Protein AF-K1SMP2-F1 (afdb_monomer_lite)

Radius of gyration: 14.3 Å; chains: 1; bounding box: 31×29×40 Å

pLDDT: mean 87.99, std 12.45, range [43.75, 97.69]

Sequence (89 aa):
MDGKYEYSYSDGDQWYQWSPDSKWILTNYIGIGGWNNKDVALVNASGNGEIHNLTESGYSDGNAKWVLDGKAMIWESDRAGFRSHGSWG

Foldseek 3Di:
DDCQFPPDPDPPPWDWDAQLVRQWIKGWTQAPLGPVAIFIKIDGNVPPGDIDGPDNDVWHWDPKDQDPSNPDIDIDTCPVPDPVPPDDD

InterPro domains:
  IPR011042 Six-bladed beta-propeller, TolB-like [G3DSA:2.120.10.30] (5-88)

Organism: NCBI:txid408170

Secondary structure (DSSP, 8-state):
--TTT---SSTT---EEE-TTSSEEEEEE--TT-TTS-EEEEEETT-S--EEESS--SS-EEEEEEEGGGTEEEEEEGGGS-TT-----

Structure (mmCIF, N/CA/C/O backbone):
data_AF-K1SMP2-F1
#
_entry.id   AF-K1SMP2-F1
#
loop_
_atom_site.group_PDB
_atom_site.id
_atom_site.type_symbol
_atom_site.label_atom_id
_atom_site.label_alt_id
_atom_site.label_comp_id
_atom_site.label_asym_id
_atom_site.label_entity_id
_atom_site.label_seq_id
_atom_site.pdbx_PDB_ins_code
_atom_site.Cartn_x
_atom_site.Cartn_y
_atom_site.Cartn_z
_atom_site.occupancy
_atom_site.B_iso_or_equiv
_atom_site.auth_seq_id
_atom_site.auth_comp_id
_atom_site.auth_asym_id
_atom_site.auth_atom_id
_atom_site.pdbx_PDB_model_num
ATOM 1 N N . MET A 1 1 ? -0.685 13.179 2.378 1.00 80.00 1 MET A N 1
ATOM 2 C CA . MET A 1 1 ? 0.655 12.632 2.081 1.00 80.00 1 MET A CA 1
ATOM 3 C C . MET A 1 1 ? 1.429 13.698 1.309 1.00 80.00 1 MET A C 1
ATOM 5 O O . MET A 1 1 ? 0.784 14.541 0.700 1.00 80.00 1 MET A O 1
ATOM 9 N N . ASP A 1 2 ? 2.758 13.732 1.395 1.00 85.81 2 ASP A N 1
ATOM 10 C CA . ASP A 1 2 ? 3.577 14.658 0.594 1.00 85.81 2 ASP A CA 1
ATOM 11 C C . ASP A 1 2 ? 3.535 14.259 -0.895 1.00 85.81 2 ASP A C 1
ATOM 13 O O . ASP A 1 2 ? 3.499 13.067 -1.203 1.00 85.81 2 ASP A O 1
ATOM 17 N N . GLY A 1 3 ? 3.561 15.240 -1.803 1.00 82.81 3 GLY A N 1
ATOM 18 C CA . GLY A 1 3 ? 3.507 15.032 -3.254 1.00 82.81 3 GLY A CA 1
ATOM 19 C C . GLY A 1 3 ? 4.664 14.203 -3.822 1.00 82.81 3 GLY A C 1
ATOM 20 O O . GLY A 1 3 ? 4.544 13.633 -4.903 1.00 82.81 3 GLY A O 1
ATOM 21 N N . LYS A 1 4 ? 5.779 14.087 -3.091 1.00 87.25 4 LYS A N 1
ATOM 22 C CA . LYS A 1 4 ? 6.886 13.193 -3.472 1.00 87.25 4 LYS A CA 1
ATOM 23 C C . LYS A 1 4 ? 6.545 11.703 -3.360 1.00 87.25 4 LYS A C 1
ATOM 25 O O . LYS A 1 4 ? 7.258 10.890 -3.931 1.00 87.25 4 LYS A O 1
ATOM 30 N N . TYR A 1 5 ? 5.508 11.358 -2.596 1.00 88.94 5 TYR A N 1
ATOM 31 C CA . TYR A 1 5 ? 5.081 9.979 -2.362 1.00 88.94 5 TYR A CA 1
ATOM 32 C C . TYR A 1 5 ? 3.847 9.598 -3.170 1.00 88.94 5 TYR A C 1
ATOM 34 O O . TYR A 1 5 ? 3.615 8.420 -3.388 1.00 88.94 5 TYR A O 1
ATOM 42 N N . GLU A 1 6 ? 3.050 10.566 -3.606 1.00 86.44 6 GLU A N 1
ATOM 43 C CA . GLU A 1 6 ? 1.925 10.329 -4.501 1.00 86.44 6 GLU A CA 1
ATOM 44 C C . GLU A 1 6 ? 1.554 11.644 -5.185 1.00 86.44 6 GLU A C 1
ATOM 46 O O . GLU A 1 6 ? 1.543 12.697 -4.544 1.00 86.44 6 GLU A O 1
ATOM 51 N N . TYR A 1 7 ? 1.244 11.595 -6.479 1.00 86.31 7 TYR A N 1
ATOM 52 C CA . TYR A 1 7 ? 0.962 12.790 -7.271 1.00 86.31 7 TYR A CA 1
ATOM 53 C C . TYR A 1 7 ? -0.296 12.609 -8.117 1.00 86.31 7 TYR A C 1
ATOM 55 O O . TYR A 1 7 ? -0.446 11.588 -8.791 1.00 86.31 7 TYR A O 1
ATOM 63 N N . SER A 1 8 ? -1.156 13.630 -8.108 1.00 86.06 8 SER A N 1
ATOM 64 C CA . SER A 1 8 ? -2.421 13.689 -8.843 1.00 86.06 8 SER A CA 1
ATOM 65 C C . SER A 1 8 ? -2.343 14.709 -9.979 1.00 86.06 8 SER A C 1
ATOM 67 O O . SER A 1 8 ? -1.904 15.842 -9.781 1.00 86.06 8 SER A O 1
ATOM 69 N N . TYR A 1 9 ? -2.769 14.296 -11.169 1.00 87.19 9 TYR A N 1
ATOM 70 C CA . TYR A 1 9 ? -2.937 15.127 -12.361 1.00 87.19 9 TYR A CA 1
ATOM 71 C C . TYR A 1 9 ? -4.359 15.676 -12.491 1.00 87.19 9 TYR A C 1
ATOM 73 O O . TYR A 1 9 ? -4.563 16.719 -13.113 1.00 87.19 9 TYR A O 1
ATOM 81 N N . SER A 1 10 ? -5.343 14.971 -11.935 1.00 91.56 10 SER A N 1
ATOM 82 C CA . SER A 1 10 ? -6.750 15.365 -11.955 1.00 91.56 10 SER A CA 1
ATOM 83 C C . SER A 1 10 ? -7.505 14.739 -10.793 1.00 91.56 10 SER A C 1
ATOM 85 O O . SER A 1 10 ? -7.211 13.612 -10.399 1.00 91.56 10 SER A O 1
ATOM 87 N N . ASP A 1 11 ? -8.548 15.413 -10.322 1.00 88.25 11 ASP A N 1
ATOM 88 C CA . ASP A 1 11 ? -9.410 14.891 -9.265 1.00 88.25 11 ASP A CA 1
ATOM 89 C C . ASP A 1 11 ? -9.922 13.473 -9.586 1.00 88.25 11 ASP A C 1
ATOM 91 O O . ASP A 1 11 ? -10.471 13.214 -10.659 1.00 88.25 11 ASP A O 1
ATOM 95 N N . GLY A 1 12 ? -9.750 12.553 -8.633 1.00 86.50 12 GLY A N 1
ATOM 96 C CA . GLY A 1 12 ? -10.218 11.166 -8.738 1.00 86.50 12 GLY A CA 1
ATOM 97 C C . GLY A 1 12 ? -9.261 10.186 -9.424 1.00 86.50 12 GLY A C 1
ATOM 98 O O . GLY A 1 12 ? -9.619 9.021 -9.580 1.00 86.50 12 GLY A O 1
ATOM 99 N N . ASP A 1 13 ? -8.055 10.611 -9.806 1.00 87.31 13 ASP A N 1
ATOM 100 C CA . ASP A 1 13 ? -7.039 9.720 -10.388 1.00 87.31 13 ASP A CA 1
ATOM 101 C C . ASP A 1 13 ? -6.289 8.863 -9.351 1.00 87.31 13 ASP A C 1
ATOM 103 O O . ASP A 1 13 ? -5.663 7.860 -9.700 1.00 87.31 13 ASP A O 1
ATOM 107 N N . GLN A 1 14 ? -6.375 9.237 -8.073 1.00 89.38 14 GLN A N 1
ATOM 108 C CA . GLN A 1 14 ? -5.754 8.503 -6.981 1.00 89.38 14 GLN A CA 1
ATOM 109 C C . GLN A 1 14 ? -6.620 7.350 -6.513 1.00 89.38 14 GLN A C 1
ATOM 111 O O . GLN A 1 14 ? -7.791 7.503 -6.162 1.00 89.38 14 GLN A O 1
ATOM 116 N N . TRP A 1 15 ? -5.988 6.188 -6.441 1.00 92.56 15 TRP A N 1
ATOM 117 C CA . TRP A 1 15 ? -6.598 4.980 -5.929 1.00 92.56 15 TRP A CA 1
ATOM 118 C C . TRP A 1 15 ? -6.244 4.776 -4.455 1.00 92.56 15 TRP A C 1
ATOM 120 O O . TRP A 1 15 ? -5.087 4.912 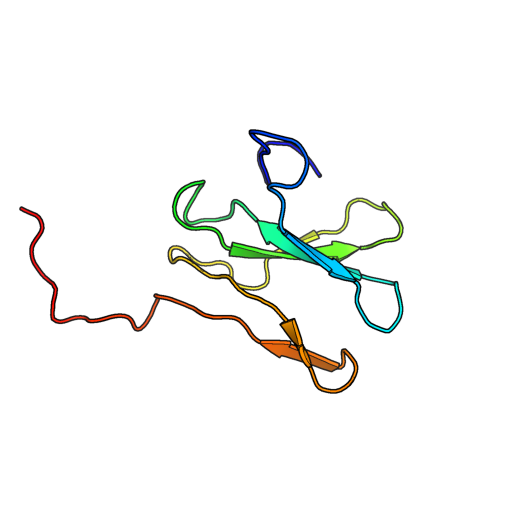-4.064 1.00 92.56 15 TRP A O 1
ATOM 130 N N . TYR A 1 16 ? -7.239 4.400 -3.652 1.00 94.75 16 TYR A N 1
ATOM 131 C CA . TYR A 1 16 ? -7.054 3.996 -2.262 1.00 94.75 16 TYR A CA 1
ATOM 132 C C . TYR A 1 16 ? -8.182 3.065 -1.794 1.00 94.75 16 TYR A C 1
ATOM 134 O O . TYR A 1 16 ? -9.266 3.029 -2.382 1.00 94.75 16 TYR A O 1
ATOM 142 N N . GLN A 1 17 ? -7.950 2.333 -0.702 1.00 96.88 17 GLN A N 1
ATOM 143 C CA . GLN A 1 17 ? -8.962 1.536 -0.002 1.00 96.88 17 GLN A CA 1
ATOM 144 C C . GLN A 1 17 ? -8.828 1.644 1.516 1.00 96.88 17 GLN A C 1
ATOM 146 O O . GLN A 1 17 ? -7.745 1.476 2.076 1.00 96.88 17 GLN A O 1
ATOM 151 N N . TRP A 1 18 ? -9.957 1.844 2.191 1.00 97.25 18 TRP A N 1
ATOM 152 C CA . TRP A 1 18 ? -10.036 1.786 3.648 1.00 97.25 18 TRP A CA 1
ATOM 153 C C . TRP A 1 18 ? -9.887 0.355 4.160 1.00 97.25 18 TRP A C 1
ATOM 155 O O . TRP A 1 18 ? -10.441 -0.580 3.577 1.00 97.25 18 TRP A O 1
ATOM 165 N N . SER A 1 19 ? -9.171 0.192 5.271 1.00 97.19 19 SER A N 1
ATOM 166 C CA . SER A 1 19 ? -9.216 -1.049 6.035 1.00 97.19 19 SER A CA 1
ATOM 167 C C . SER A 1 19 ? -10.619 -1.268 6.616 1.00 97.19 19 SER A C 1
ATOM 169 O O . SER A 1 19 ? -11.309 -0.297 6.941 1.00 97.19 19 SER A O 1
ATOM 171 N N . PRO A 1 20 ? -11.054 -2.526 6.814 1.00 97.25 20 PRO A N 1
ATOM 172 C CA . PRO A 1 20 ? -12.365 -2.820 7.403 1.00 97.25 20 PRO A CA 1
ATOM 173 C C . PRO A 1 20 ? -12.573 -2.259 8.818 1.00 97.25 20 PRO A C 1
ATOM 175 O O . PRO A 1 20 ? -13.707 -2.054 9.240 1.00 97.25 20 PRO A O 1
ATOM 178 N N . ASP A 1 21 ? -11.487 -2.015 9.555 1.00 96.75 21 ASP A N 1
ATOM 179 C CA . ASP A 1 21 ? -11.506 -1.432 10.899 1.00 96.75 21 ASP A CA 1
ATOM 180 C C . ASP A 1 21 ? -11.346 0.101 10.916 1.00 96.75 21 ASP A C 1
ATOM 182 O O . ASP A 1 21 ? -11.268 0.696 11.992 1.00 96.75 21 ASP A O 1
ATOM 186 N N . SER A 1 22 ? -11.291 0.739 9.740 1.00 96.75 22 SER A N 1
ATOM 187 C CA . SER A 1 22 ? -11.145 2.188 9.537 1.00 96.75 22 SER A CA 1
ATOM 188 C C . SER A 1 22 ? -9.880 2.818 10.132 1.00 96.75 22 SER A C 1
ATOM 190 O O . SER A 1 22 ? -9.817 4.037 10.298 1.00 96.75 22 SER A O 1
ATOM 192 N N . LYS A 1 23 ? -8.860 2.021 10.465 1.00 96.69 23 LYS A N 1
ATOM 193 C CA . LYS A 1 23 ? -7.599 2.528 11.033 1.00 96.69 23 LYS A CA 1
ATOM 194 C C . LYS A 1 23 ? -6.529 2.807 9.990 1.00 96.69 23 LYS A C 1
ATOM 196 O O . LYS A 1 23 ? -5.582 3.537 10.282 1.00 96.69 23 LYS A O 1
ATOM 201 N N . TRP A 1 24 ? -6.673 2.253 8.792 1.00 97.56 24 TRP A N 1
ATOM 202 C CA . TRP A 1 24 ? -5.646 2.313 7.767 1.00 97.56 24 TRP A CA 1
ATOM 203 C C . TRP A 1 24 ? -6.221 2.587 6.386 1.00 97.56 24 TRP A C 1
ATOM 205 O O . TRP A 1 24 ? -7.356 2.232 6.069 1.00 97.56 24 TRP A O 1
ATOM 215 N N . ILE A 1 25 ? -5.387 3.187 5.547 1.00 96.62 25 ILE A N 1
ATOM 216 C CA . ILE A 1 25 ? -5.641 3.395 4.128 1.00 96.62 25 ILE A CA 1
ATOM 217 C C . ILE A 1 25 ? -4.549 2.664 3.352 1.00 96.62 25 ILE A C 1
ATOM 219 O O . ILE A 1 25 ? -3.363 2.865 3.599 1.00 96.62 25 ILE A O 1
ATOM 223 N N . LEU A 1 26 ? -4.961 1.817 2.417 1.00 96.88 26 LEU A N 1
ATOM 224 C CA . LEU A 1 26 ? -4.100 1.169 1.437 1.00 96.88 26 LEU A CA 1
ATOM 225 C C . LEU A 1 26 ? -4.088 2.027 0.173 1.00 96.88 26 LEU A C 1
ATOM 227 O O . LEU A 1 26 ? -5.156 2.400 -0.308 1.00 96.88 26 LEU A O 1
ATOM 231 N N . THR A 1 27 ? -2.913 2.368 -0.343 1.00 95.12 27 THR A N 1
ATOM 232 C CA . THR A 1 27 ? -2.760 3.300 -1.472 1.00 95.12 27 THR A CA 1
ATOM 233 C C . THR A 1 27 ? -1.522 2.959 -2.293 1.00 95.12 27 THR A C 1
ATOM 235 O O . THR A 1 27 ? -0.659 2.200 -1.848 1.00 95.12 27 THR A O 1
ATOM 238 N N . ASN A 1 28 ? -1.439 3.538 -3.486 1.00 93.00 28 ASN A N 1
ATOM 239 C CA . ASN A 1 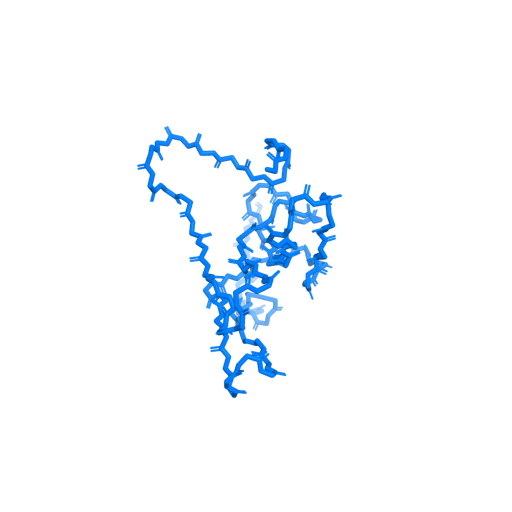28 ? -0.192 3.582 -4.238 1.00 93.00 28 ASN A CA 1
ATOM 240 C C . ASN A 1 28 ? 0.840 4.476 -3.525 1.00 93.00 28 ASN A C 1
ATOM 242 O O . ASN A 1 28 ? 0.488 5.289 -2.660 1.00 93.00 28 ASN A O 1
ATOM 2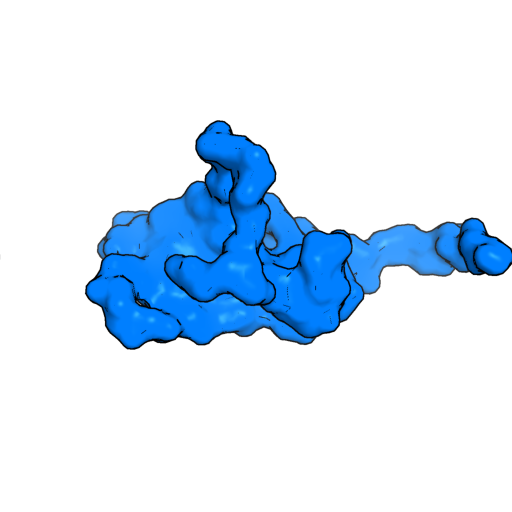46 N N . TYR A 1 29 ? 2.113 4.266 -3.856 1.00 93.75 29 TYR A N 1
ATOM 247 C CA . TYR A 1 29 ? 3.239 4.977 -3.271 1.00 93.75 29 TYR A CA 1
ATOM 248 C C . TYR A 1 29 ? 4.404 5.076 -4.258 1.00 93.75 29 TYR A C 1
ATOM 250 O O . TYR A 1 29 ? 4.818 4.097 -4.870 1.00 93.75 29 TYR A O 1
ATOM 258 N N . ILE A 1 30 ? 4.978 6.264 -4.401 1.00 91.81 30 ILE A N 1
ATOM 259 C CA . ILE A 1 30 ? 6.202 6.503 -5.165 1.00 91.81 30 ILE A CA 1
ATOM 260 C C . ILE A 1 30 ? 7.379 6.131 -4.260 1.00 91.81 30 ILE A C 1
ATOM 262 O O . ILE A 1 30 ? 7.837 6.927 -3.436 1.00 91.81 30 ILE A O 1
ATOM 266 N N . GLY A 1 31 ? 7.813 4.877 -4.385 1.00 87.94 31 GLY A N 1
ATOM 267 C CA . GLY A 1 31 ? 8.893 4.289 -3.602 1.00 87.94 31 GLY A CA 1
ATOM 268 C C . GLY A 1 31 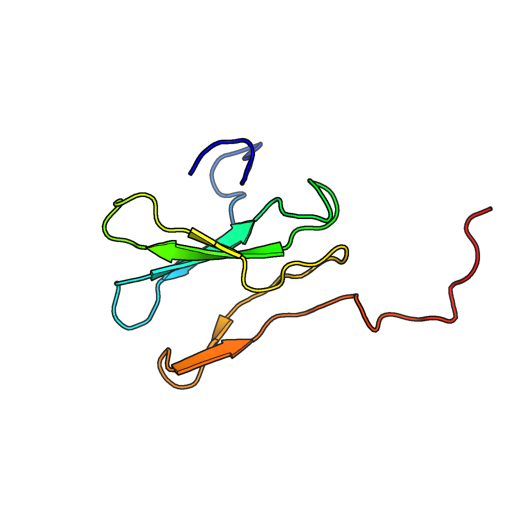? 10.205 4.185 -4.372 1.00 87.94 31 GLY A C 1
ATOM 269 O O . GLY A 1 31 ? 10.632 5.131 -5.036 1.00 87.94 31 GLY A O 1
ATOM 270 N N . ILE A 1 32 ? 10.874 3.037 -4.251 1.00 84.81 32 ILE A N 1
ATOM 271 C CA . ILE A 1 32 ? 12.240 2.837 -4.772 1.00 84.81 32 ILE A CA 1
ATOM 272 C C . ILE A 1 32 ? 12.260 2.887 -6.302 1.00 84.81 32 ILE A C 1
ATOM 274 O O . ILE A 1 32 ? 13.164 3.482 -6.887 1.00 84.81 32 ILE A O 1
ATOM 278 N N . GLY A 1 33 ? 11.251 2.297 -6.944 1.00 81.25 33 GLY A N 1
ATOM 279 C CA . GLY A 1 33 ? 11.088 2.301 -8.395 1.00 81.25 33 GLY A CA 1
ATOM 280 C C . GLY A 1 33 ? 10.780 3.674 -9.006 1.00 81.25 33 GLY A C 1
ATOM 281 O O . GLY A 1 33 ? 10.865 3.834 -10.220 1.00 81.25 33 GLY A O 1
ATOM 282 N N . GLY A 1 34 ? 10.478 4.686 -8.190 1.00 85.44 34 GLY A N 1
ATOM 283 C CA . GLY A 1 34 ? 10.125 6.017 -8.668 1.00 85.44 34 GLY A CA 1
ATOM 284 C C . GLY A 1 34 ? 8.724 6.083 -9.282 1.00 85.44 34 GLY A C 1
ATOM 285 O O . GLY A 1 34 ? 7.884 5.208 -9.100 1.00 85.44 34 GLY A O 1
ATOM 286 N N . TRP A 1 35 ? 8.434 7.181 -9.980 1.00 82.31 35 TRP A N 1
ATOM 287 C CA . TRP A 1 35 ? 7.073 7.491 -10.437 1.00 82.31 35 TRP A CA 1
ATOM 288 C C . TRP A 1 35 ? 6.502 6.474 -11.444 1.00 82.31 35 TRP A C 1
ATOM 290 O O . TRP A 1 35 ? 5.290 6.271 -11.502 1.00 82.31 35 TRP A O 1
ATOM 300 N N . ASN A 1 36 ? 7.368 5.825 -12.224 1.00 83.50 36 ASN A N 1
ATOM 301 C CA . ASN A 1 36 ? 7.012 4.824 -13.232 1.00 83.50 36 ASN A CA 1
ATOM 302 C C . ASN A 1 36 ? 6.804 3.413 -12.658 1.00 83.50 36 ASN A C 1
ATOM 304 O O . ASN A 1 36 ? 6.132 2.608 -13.296 1.00 83.50 36 ASN A O 1
ATOM 308 N N . ASN A 1 37 ? 7.356 3.118 -11.481 1.00 86.81 37 ASN A N 1
ATOM 309 C CA . ASN A 1 37 ? 7.263 1.819 -10.820 1.00 86.81 37 ASN A CA 1
ATOM 310 C C . ASN A 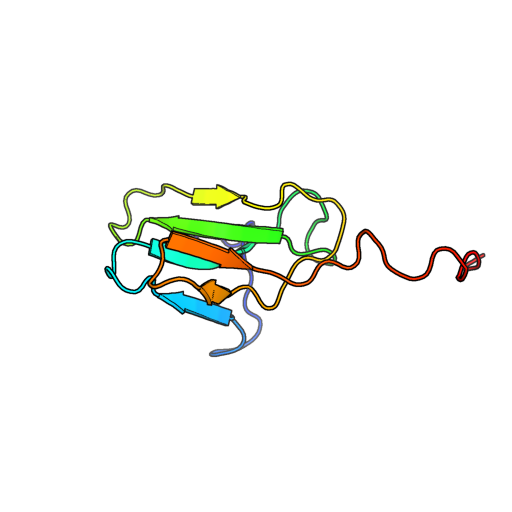1 37 ? 6.752 2.046 -9.397 1.00 86.81 37 ASN A C 1
ATOM 312 O O . ASN A 1 37 ? 7.524 2.206 -8.450 1.00 86.81 37 ASN A O 1
ATOM 316 N N . LYS A 1 38 ? 5.424 2.154 -9.294 1.00 87.81 38 LYS A N 1
ATOM 317 C CA . LYS A 1 38 ? 4.748 2.422 -8.027 1.00 87.81 38 LYS A CA 1
ATOM 318 C C . LYS A 1 38 ? 4.830 1.207 -7.104 1.00 87.81 38 LYS A C 1
ATOM 320 O O . LYS A 1 38 ? 4.709 0.072 -7.551 1.00 87.81 38 LYS A O 1
ATOM 325 N N . ASP A 1 39 ? 4.988 1.504 -5.826 1.00 94.06 39 ASP A N 1
ATOM 326 C CA . ASP A 1 39 ? 4.877 0.603 -4.690 1.00 94.06 39 ASP A CA 1
ATOM 327 C C . ASP A 1 39 ? 3.465 0.685 -4.080 1.00 94.06 39 ASP A C 1
ATOM 329 O O . ASP A 1 39 ? 2.660 1.565 -4.409 1.00 94.06 39 ASP A O 1
ATOM 333 N N . VAL A 1 40 ? 3.178 -0.200 -3.124 1.00 95.25 40 VAL A N 1
ATOM 334 C CA . VAL A 1 40 ? 1.955 -0.160 -2.309 1.00 95.25 40 VAL A CA 1
ATOM 335 C C . VAL A 1 40 ? 2.311 0.252 -0.886 1.00 95.25 40 VAL A C 1
ATOM 337 O O . VAL A 1 40 ? 3.201 -0.336 -0.273 1.00 95.25 40 VAL A O 1
ATOM 340 N N . ALA A 1 41 ? 1.581 1.212 -0.318 1.00 95.69 41 ALA A N 1
ATOM 341 C CA . ALA A 1 41 ? 1.789 1.653 1.056 1.00 95.69 41 ALA A CA 1
ATOM 342 C C . ALA A 1 41 ? 0.529 1.597 1.919 1.00 95.69 41 ALA A C 1
ATOM 344 O O . ALA A 1 41 ? -0.609 1.675 1.447 1.00 95.69 41 ALA A O 1
ATOM 345 N N . LEU A 1 42 ? 0.777 1.509 3.222 1.00 95.75 42 LEU A N 1
ATOM 346 C CA . LEU A 1 42 ? -0.207 1.616 4.279 1.00 95.75 42 LEU A CA 1
ATOM 347 C C . LEU A 1 42 ? -0.055 2.956 4.991 1.00 95.75 42 LEU A C 1
ATOM 349 O O . LEU A 1 42 ? 1.031 3.297 5.451 1.00 95.75 42 LEU A O 1
ATOM 353 N N . VAL A 1 43 ? -1.147 3.699 5.116 1.00 96.00 43 VAL A N 1
ATOM 354 C CA . VAL A 1 43 ? -1.182 5.010 5.768 1.00 96.00 43 VAL A CA 1
ATOM 355 C C . VAL A 1 43 ? -2.076 4.933 6.985 1.00 96.00 43 VAL A C 1
ATOM 357 O O . VAL A 1 43 ? -3.214 4.467 6.897 1.00 96.00 43 VAL A O 1
ATOM 360 N N . ASN A 1 44 ? -1.580 5.407 8.122 1.00 96.19 44 ASN A N 1
ATOM 361 C CA . ASN A 1 44 ? -2.377 5.481 9.335 1.00 96.19 44 ASN A CA 1
ATOM 362 C C . ASN A 1 44 ? -3.470 6.552 9.187 1.00 96.19 44 ASN A C 1
ATOM 364 O O . ASN A 1 44 ? -3.190 7.728 8.935 1.00 96.19 44 ASN A O 1
ATOM 368 N N . ALA A 1 45 ? -4.729 6.151 9.367 1.00 95.81 45 ALA A N 1
ATOM 369 C CA . ALA A 1 45 ? -5.881 7.029 9.181 1.00 95.81 45 ALA A CA 1
ATOM 370 C C . ALA A 1 45 ? -6.014 8.109 10.267 1.00 95.81 45 ALA A C 1
ATOM 372 O O . ALA A 1 45 ? -6.733 9.085 10.070 1.00 95.81 45 ALA A O 1
ATOM 373 N N . SER A 1 46 ? -5.307 7.976 11.397 1.00 94.25 46 SER A N 1
ATOM 374 C CA . SER A 1 46 ? -5.289 9.001 12.452 1.00 94.25 46 SER A CA 1
ATOM 375 C C . SER A 1 46 ? -4.624 10.312 12.021 1.00 94.25 46 SER A C 1
ATOM 377 O O . SER A 1 46 ? -4.763 11.321 12.709 1.00 94.25 46 SER A O 1
ATOM 379 N N . GLY A 1 47 ? -3.889 10.309 10.903 1.00 88.44 47 GLY A N 1
ATOM 380 C CA . GLY A 1 47 ? -3.182 11.488 10.405 1.00 88.44 47 GLY A CA 1
ATOM 381 C C . GLY A 1 47 ? -1.886 11.803 11.155 1.00 88.44 47 GLY A C 1
ATOM 382 O O . GLY A 1 47 ? -1.314 12.869 10.950 1.00 88.44 47 GLY A O 1
ATOM 383 N N . ASN A 1 48 ? -1.383 10.879 11.981 1.00 91.69 48 ASN A N 1
ATOM 384 C CA . ASN A 1 48 ? -0.103 11.014 12.690 1.00 91.69 48 ASN A CA 1
ATOM 385 C C . ASN A 1 48 ? 1.140 11.017 11.765 1.00 91.69 48 ASN A C 1
ATOM 387 O O . ASN A 1 48 ? 2.256 11.188 12.249 1.00 91.69 48 ASN A O 1
ATOM 391 N N . GLY A 1 49 ? 0.957 10.823 10.455 1.00 88.44 49 GLY A N 1
ATOM 392 C CA . GLY A 1 49 ? 2.027 10.811 9.454 1.00 88.44 49 GLY A CA 1
ATOM 393 C C . GLY A 1 49 ? 2.724 9.462 9.276 1.00 88.44 49 GLY A C 1
ATOM 394 O O . GLY A 1 49 ? 3.680 9.377 8.509 1.00 88.44 49 GLY A O 1
ATOM 395 N N . GLU A 1 50 ? 2.260 8.411 9.950 1.00 94.94 50 GLU A N 1
ATOM 396 C CA . GLU A 1 50 ? 2.813 7.067 9.822 1.00 94.94 50 GLU A CA 1
ATOM 397 C C . GLU A 1 50 ? 2.435 6.442 8.473 1.00 94.94 50 GLU A C 1
ATOM 399 O O . GLU A 1 50 ? 1.255 6.336 8.117 1.00 94.94 50 GLU A O 1
ATOM 404 N N . ILE A 1 51 ? 3.462 6.035 7.725 1.00 94.50 51 ILE A N 1
ATOM 405 C CA . ILE A 1 51 ? 3.353 5.410 6.408 1.00 94.50 51 ILE A CA 1
ATOM 406 C C . ILE A 1 51 ? 4.318 4.226 6.364 1.00 94.50 51 ILE A C 1
ATOM 408 O O . ILE A 1 51 ? 5.489 4.376 6.710 1.00 94.50 51 ILE A O 1
ATOM 412 N N . HIS A 1 52 ? 3.839 3.080 5.887 1.00 94.44 52 HIS A N 1
ATOM 413 C CA . HIS A 1 52 ? 4.638 1.874 5.670 1.00 94.44 52 HIS A CA 1
ATOM 414 C C . HIS A 1 52 ? 4.619 1.508 4.191 1.00 94.44 52 HIS A C 1
ATOM 416 O O . HIS A 1 52 ? 3.551 1.217 3.657 1.00 94.44 52 HIS A O 1
ATOM 422 N N . ASN A 1 53 ? 5.778 1.503 3.533 1.00 93.94 53 ASN A N 1
ATOM 423 C CA . ASN A 1 53 ? 5.906 0.898 2.208 1.00 93.94 53 ASN A CA 1
ATOM 424 C C . ASN A 1 53 ? 5.888 -0.628 2.374 1.00 93.94 53 ASN A C 1
ATOM 426 O O . ASN A 1 53 ? 6.722 -1.178 3.086 1.00 93.94 53 ASN A O 1
ATOM 430 N N . LEU A 1 54 ? 4.912 -1.302 1.772 1.00 93.00 54 LEU A N 1
ATOM 431 C CA . LEU A 1 54 ? 4.709 -2.742 1.940 1.00 93.00 54 LEU A CA 1
ATOM 432 C C . LEU A 1 54 ? 5.548 -3.573 0.968 1.00 93.00 54 LEU A C 1
ATOM 434 O O . LEU A 1 54 ? 5.794 -4.750 1.235 1.00 93.00 54 LEU A O 1
ATOM 438 N N . THR A 1 55 ? 5.934 -2.995 -0.168 1.00 92.62 55 THR A N 1
ATOM 439 C CA . THR A 1 55 ? 6.560 -3.729 -1.274 1.00 92.62 55 THR A CA 1
ATOM 440 C C . THR A 1 55 ? 8.050 -3.456 -1.389 1.00 92.62 55 THR A C 1
ATOM 442 O O . THR A 1 55 ? 8.782 -4.373 -1.765 1.00 92.62 55 THR A O 1
ATOM 445 N N . GLU A 1 56 ? 8.496 -2.247 -1.022 1.00 90.44 56 GLU A N 1
ATOM 446 C CA . GLU A 1 56 ? 9.906 -1.819 -1.047 1.00 90.44 56 GLU A CA 1
ATOM 447 C C . GLU A 1 56 ? 10.609 -2.233 -2.348 1.00 90.44 56 GLU A C 1
ATOM 449 O O . GLU A 1 56 ? 11.678 -2.853 -2.354 1.00 90.44 56 GLU A O 1
ATOM 454 N N . SER A 1 57 ? 9.956 -1.955 -3.472 1.00 85.00 57 SER A N 1
ATOM 455 C CA . SER A 1 57 ? 10.220 -2.629 -4.728 1.00 85.00 57 SER A CA 1
ATOM 456 C C . SER A 1 57 ? 10.703 -1.653 -5.804 1.00 85.00 57 SER A C 1
ATOM 458 O O . SER A 1 57 ? 10.400 -0.461 -5.822 1.00 85.00 57 SER A O 1
ATOM 460 N N . GLY A 1 58 ? 11.556 -2.169 -6.694 1.00 86.56 58 GLY A N 1
ATOM 461 C CA . GLY A 1 58 ? 11.953 -1.493 -7.935 1.00 86.56 58 GLY A CA 1
ATOM 462 C C . GLY A 1 58 ? 11.080 -1.887 -9.132 1.00 86.56 58 GLY A C 1
ATOM 463 O O . GLY A 1 58 ? 11.447 -1.612 -10.270 1.00 86.56 58 GLY A O 1
ATOM 464 N N . TYR A 1 59 ? 9.985 -2.599 -8.876 1.00 88.94 59 TYR A N 1
ATOM 465 C CA . TYR A 1 59 ? 9.037 -3.155 -9.834 1.00 88.94 59 TYR A CA 1
ATOM 466 C C . TYR A 1 59 ? 7.694 -2.436 -9.696 1.00 88.94 59 TYR A C 1
ATOM 468 O O . TYR A 1 59 ? 7.510 -1.626 -8.791 1.00 88.94 59 TYR A O 1
ATOM 476 N N . SER A 1 60 ? 6.756 -2.695 -10.603 1.00 90.62 60 SER A N 1
ATOM 477 C CA . SER A 1 60 ? 5.416 -2.117 -10.481 1.00 90.62 60 SER A CA 1
ATOM 478 C C . SER A 1 60 ? 4.543 -3.036 -9.637 1.00 90.62 60 SER A C 1
ATOM 480 O O . SER A 1 60 ? 4.234 -4.162 -10.045 1.00 90.62 60 SER A O 1
ATOM 482 N N . ASP A 1 61 ? 4.125 -2.535 -8.480 1.00 93.12 61 ASP A N 1
ATOM 483 C CA . ASP A 1 61 ? 3.166 -3.172 -7.590 1.00 93.12 61 ASP A CA 1
ATOM 484 C C . ASP A 1 61 ? 1.869 -2.351 -7.535 1.00 93.12 61 ASP A C 1
ATOM 486 O O . ASP A 1 61 ? 1.876 -1.128 -7.400 1.00 93.12 61 ASP A O 1
ATOM 490 N N . GLY A 1 62 ? 0.722 -3.018 -7.661 1.00 91.94 62 GLY A N 1
ATOM 491 C CA . GLY A 1 62 ? -0.561 -2.323 -7.767 1.00 91.94 62 GLY A CA 1
ATOM 492 C C . GLY A 1 62 ? -1.774 -3.204 -7.499 1.00 91.94 62 GLY A C 1
ATOM 493 O O . GLY A 1 62 ? -1.657 -4.357 -7.082 1.00 91.94 62 GLY A O 1
ATOM 494 N N . ASN A 1 63 ? -2.967 -2.638 -7.721 1.00 92.44 63 ASN A N 1
ATOM 495 C CA . ASN A 1 63 ? -4.255 -3.311 -7.503 1.00 92.44 63 ASN A CA 1
ATOM 496 C C . ASN A 1 63 ? -4.383 -3.955 -6.112 1.00 92.44 63 ASN A C 1
ATOM 498 O O . ASN A 1 63 ? -5.001 -5.013 -5.959 1.00 92.44 63 ASN A O 1
ATOM 502 N N . ALA A 1 64 ? -3.792 -3.322 -5.098 1.00 95.56 64 ALA A N 1
ATOM 503 C CA . ALA A 1 64 ? -3.733 -3.895 -3.768 1.00 95.56 64 ALA A CA 1
ATOM 504 C C . ALA A 1 64 ? -5.130 -3.993 -3.138 1.00 95.56 64 ALA A C 1
ATOM 506 O O . ALA A 1 64 ? -6.001 -3.159 -3.376 1.00 95.56 64 ALA A O 1
ATOM 507 N N . LYS A 1 65 ? -5.394 -5.032 -2.348 1.00 96.56 65 LYS A N 1
ATOM 508 C CA . LYS A 1 65 ? -6.708 -5.243 -1.722 1.00 96.56 65 LYS A CA 1
ATOM 509 C C . LYS A 1 65 ? -6.562 -5.814 -0.331 1.00 96.56 65 LYS A C 1
ATOM 511 O O . LYS A 1 65 ? -5.720 -6.679 -0.094 1.00 96.56 65 LYS A O 1
ATOM 516 N N . TRP A 1 66 ? -7.461 -5.391 0.548 1.00 97.69 66 TRP A N 1
ATOM 517 C CA . TRP A 1 66 ? -7.697 -6.061 1.817 1.00 97.69 66 TRP A CA 1
ATOM 518 C C . TRP A 1 66 ? -8.390 -7.401 1.582 1.00 97.69 66 TRP A C 1
ATOM 520 O O . TRP A 1 66 ? -9.356 -7.496 0.825 1.00 97.69 66 TRP A O 1
ATOM 530 N N . VAL A 1 67 ? -7.909 -8.439 2.255 1.00 96.94 67 VAL A N 1
ATOM 531 C CA . VAL A 1 67 ? -8.512 -9.774 2.265 1.00 96.94 67 VAL A CA 1
ATOM 532 C C . VAL A 1 67 ? -8.581 -10.296 3.697 1.00 96.94 67 VAL A C 1
ATOM 534 O O . VAL A 1 67 ? -7.994 -9.716 4.613 1.00 96.94 67 VAL A O 1
ATOM 537 N N . LEU A 1 68 ? -9.312 -11.396 3.901 1.00 96.88 68 LEU A N 1
ATOM 538 C CA . LEU A 1 68 ? -9.450 -12.045 5.211 1.00 96.88 68 LEU A CA 1
ATOM 539 C C . LEU A 1 68 ? -9.913 -11.066 6.309 1.00 96.88 68 LEU A C 1
ATOM 541 O O . LEU A 1 68 ? -9.326 -11.021 7.389 1.00 96.88 68 LEU A O 1
ATOM 545 N N . ASP A 1 69 ? -10.923 -10.246 6.006 1.00 95.38 69 ASP A N 1
ATOM 546 C CA . ASP A 1 69 ? -11.457 -9.203 6.897 1.00 95.38 69 ASP A CA 1
ATOM 547 C C . ASP A 1 69 ? -10.382 -8.241 7.431 1.00 95.38 69 ASP A C 1
ATOM 549 O O . ASP A 1 69 ? -10.372 -7.864 8.601 1.00 95.38 69 ASP A O 1
ATOM 553 N N . GLY A 1 70 ? -9.438 -7.860 6.566 1.00 95.75 70 GLY A N 1
ATOM 554 C CA . GLY A 1 70 ? -8.372 -6.914 6.898 1.00 95.75 70 GLY A CA 1
ATOM 555 C C . GLY A 1 70 ? -7.155 -7.549 7.568 1.00 95.75 70 GLY A C 1
ATOM 556 O O . GLY A 1 70 ? -6.230 -6.839 7.947 1.00 95.75 70 GLY A O 1
ATOM 557 N N . LYS A 1 71 ? -7.123 -8.880 7.710 1.00 95.44 71 LYS A N 1
ATOM 558 C CA . LYS A 1 71 ? -5.984 -9.600 8.306 1.00 95.44 71 LYS A CA 1
ATOM 559 C C . LYS A 1 71 ? -4.840 -9.847 7.327 1.00 95.44 71 LYS A C 1
ATOM 561 O O . LYS A 1 71 ? -3.773 -10.280 7.751 1.00 95.44 71 LYS A O 1
ATOM 566 N N . ALA A 1 72 ? -5.061 -9.619 6.037 1.00 95.81 72 ALA A N 1
ATOM 567 C CA . ALA A 1 72 ? -4.018 -9.696 5.028 1.00 95.81 72 ALA A CA 1
ATOM 568 C C . ALA A 1 72 ? -4.299 -8.741 3.865 1.00 95.81 72 ALA A C 1
ATOM 570 O O . ALA A 1 72 ? -5.422 -8.262 3.675 1.00 95.81 72 ALA A O 1
ATOM 571 N N . MET A 1 73 ? -3.261 -8.512 3.066 1.00 96.44 73 MET A N 1
ATOM 572 C CA . MET A 1 73 ? -3.328 -7.756 1.826 1.00 96.44 73 MET A CA 1
ATOM 573 C C . MET A 1 73 ? -2.717 -8.577 0.696 1.00 96.44 73 MET A C 1
ATOM 575 O O . MET A 1 73 ? -1.761 -9.324 0.906 1.00 96.44 73 MET A O 1
ATOM 579 N N . ILE A 1 74 ? -3.275 -8.428 -0.498 1.00 96.31 74 ILE A N 1
ATOM 580 C CA . ILE A 1 74 ? -2.724 -8.972 -1.744 1.00 96.31 74 ILE A CA 1
ATOM 581 C C . ILE A 1 74 ? -2.514 -7.834 -2.734 1.00 96.31 74 ILE A C 1
ATOM 583 O O . ILE A 1 74 ? -3.221 -6.831 -2.657 1.00 96.31 74 ILE A O 1
ATOM 587 N N . TRP A 1 75 ? -1.574 -7.996 -3.659 1.00 95.06 75 TRP A N 1
ATOM 588 C CA . TRP A 1 75 ? -1.296 -7.054 -4.741 1.00 95.06 75 TRP A CA 1
ATOM 589 C C . TRP A 1 75 ? -0.788 -7.805 -5.971 1.00 95.06 75 TRP A C 1
ATOM 591 O O . TRP A 1 75 ? -0.345 -8.955 -5.887 1.00 95.06 75 TRP A O 1
ATOM 601 N N . GLU A 1 76 ? -0.879 -7.151 -7.119 1.00 93.50 76 GLU A N 1
ATOM 602 C CA . GLU A 1 76 ? -0.261 -7.602 -8.360 1.00 93.50 76 GLU A CA 1
ATOM 603 C C . GLU A 1 76 ? 1.158 -7.040 -8.441 1.00 93.50 76 GLU A C 1
ATOM 605 O O . GLU A 1 76 ? 1.394 -5.914 -8.011 1.00 93.50 76 GLU A O 1
ATOM 610 N N . SER A 1 77 ? 2.093 -7.827 -8.974 1.00 92.06 77 SER A N 1
ATOM 611 C CA . SER A 1 77 ? 3.508 -7.460 -9.071 1.00 92.06 77 SER A CA 1
ATOM 612 C C . SER A 1 77 ? 4.085 -7.936 -10.399 1.00 92.06 77 SER A C 1
ATOM 614 O O . SER A 1 77 ? 4.000 -9.127 -10.722 1.00 92.06 77 SER A O 1
ATOM 616 N N . ASP A 1 78 ? 4.710 -7.034 -11.156 1.00 90.12 78 ASP A N 1
ATOM 617 C CA . ASP A 1 78 ? 5.390 -7.373 -12.415 1.00 90.12 78 ASP A CA 1
ATOM 618 C C . ASP A 1 78 ? 6.809 -7.939 -12.216 1.00 90.12 78 ASP A C 1
ATOM 620 O O . ASP A 1 78 ? 7.446 -8.377 -13.176 1.00 90.12 78 ASP A O 1
ATOM 624 N N . ARG A 1 79 ? 7.272 -8.057 -10.964 1.00 89.06 79 ARG A N 1
ATOM 625 C CA . ARG A 1 79 ? 8.583 -8.616 -10.580 1.00 89.06 79 ARG A CA 1
ATOM 626 C C . ARG A 1 79 ? 8.890 -9.989 -11.180 1.00 89.06 79 ARG A C 1
ATOM 628 O O . ARG A 1 79 ? 10.051 -10.348 -11.374 1.00 89.06 79 ARG A O 1
ATOM 635 N N . ALA A 1 80 ? 7.857 -10.791 -11.428 1.00 85.62 80 ALA A N 1
ATOM 636 C CA . ALA A 1 80 ? 7.970 -12.115 -12.040 1.00 85.62 80 ALA A CA 1
ATOM 637 C C . ALA A 1 80 ? 7.483 -12.156 -13.502 1.00 85.62 80 ALA A C 1
ATOM 639 O O . ALA A 1 80 ? 7.321 -13.247 -14.053 1.00 85.62 80 ALA A O 1
ATOM 640 N N . GLY A 1 81 ? 7.252 -10.994 -14.119 1.00 75.38 81 GLY A N 1
ATOM 641 C CA . GLY A 1 81 ? 6.827 -10.837 -15.508 1.00 75.38 81 GLY A CA 1
ATOM 642 C C . GLY A 1 81 ? 7.805 -11.455 -16.511 1.00 75.38 81 GLY A C 1
ATOM 643 O O . GLY A 1 81 ? 8.924 -11.842 -16.166 1.00 75.38 81 GLY A O 1
ATOM 644 N N . PHE A 1 82 ? 7.359 -11.609 -17.764 1.00 59.34 82 PHE A N 1
ATOM 645 C CA . PHE A 1 82 ? 8.033 -12.410 -18.791 1.00 59.34 82 PHE A CA 1
ATOM 646 C C . PHE A 1 82 ? 9.528 -12.082 -18.945 1.00 59.34 82 PHE A C 1
ATOM 648 O O . PHE A 1 82 ? 9.923 -11.179 -19.679 1.00 59.34 82 PHE A O 1
ATOM 655 N N . ARG A 1 83 ? 10.375 -12.932 -18.351 1.00 58.34 83 ARG A N 1
ATOM 656 C CA . ARG A 1 83 ? 11.840 -12.930 -18.520 1.00 58.34 83 ARG A CA 1
ATOM 657 C C . ARG A 1 83 ? 12.290 -13.154 -19.974 1.00 58.34 83 ARG A C 1
ATOM 659 O O . ARG A 1 83 ? 13.459 -12.964 -20.281 1.00 58.34 83 ARG A O 1
ATOM 666 N N . SER A 1 84 ? 11.376 -13.557 -20.862 1.00 54.50 84 SER A N 1
ATOM 667 C CA . SER A 1 84 ? 11.630 -13.767 -22.295 1.00 54.50 84 SER A CA 1
ATOM 668 C C . SER A 1 84 ? 11.509 -12.508 -23.159 1.00 54.50 84 SER A C 1
ATOM 670 O O . SER A 1 84 ? 11.811 -12.585 -24.344 1.00 54.50 84 SER A O 1
ATOM 672 N N . HIS A 1 85 ? 11.139 -11.350 -22.607 1.00 50.41 85 HIS A N 1
ATOM 673 C CA . HIS A 1 85 ? 11.256 -10.064 -23.307 1.00 50.41 85 HIS A CA 1
ATOM 674 C C . HIS A 1 85 ? 12.563 -9.354 -22.928 1.00 50.41 85 HIS A C 1
ATOM 676 O O . HIS A 1 85 ? 12.595 -8.210 -22.488 1.00 50.41 85 HIS A O 1
ATOM 682 N N . GLY A 1 86 ? 13.677 -10.062 -23.115 1.00 52.94 86 GLY A N 1
ATOM 683 C CA . GLY A 1 86 ? 14.980 -9.429 -23.249 1.00 52.94 86 GLY A CA 1
ATOM 684 C C 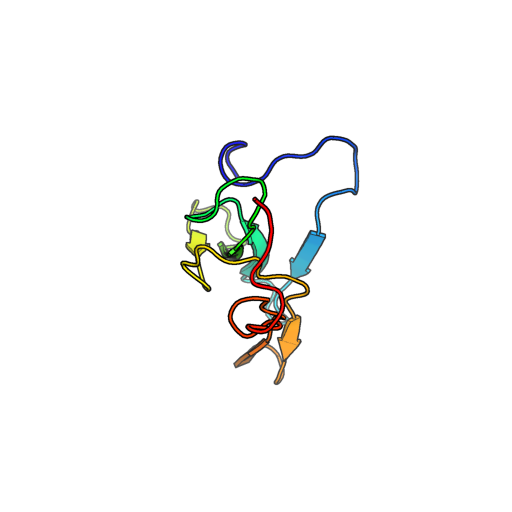. GLY A 1 86 ? 15.123 -8.870 -24.659 1.00 52.94 86 GLY A C 1
ATOM 685 O O . GLY A 1 86 ? 15.672 -9.554 -25.511 1.00 52.94 86 GLY A O 1
ATOM 686 N N . SER A 1 87 ? 14.598 -7.672 -24.917 1.00 45.16 87 SER A N 1
ATOM 687 C CA . SER A 1 87 ? 15.125 -6.749 -25.932 1.00 45.16 87 SER A CA 1
ATOM 688 C C . SER A 1 87 ? 14.333 -5.444 -25.893 1.00 45.16 87 SER A C 1
ATOM 690 O O . SER A 1 87 ? 13.269 -5.318 -26.492 1.00 45.16 87 SER A O 1
ATOM 692 N N . TRP A 1 88 ? 14.884 -4.459 -25.199 1.00 43.75 88 TRP A N 1
ATOM 693 C CA . TRP A 1 88 ? 14.940 -3.119 -25.758 1.00 43.75 88 TRP A CA 1
ATOM 694 C C . TRP A 1 88 ? 16.434 -2.853 -25.913 1.00 43.75 88 TRP A C 1
ATOM 696 O O . TRP A 1 88 ? 17.183 -3.036 -24.951 1.00 43.75 88 TRP A O 1
ATOM 706 N N . GLY A 1 89 ? 16.869 -2.620 -27.153 1.00 48.88 89 GLY A N 1
ATOM 707 C CA . GLY A 1 89 ? 18.229 -2.163 -27.436 1.00 48.88 89 GLY A CA 1
ATOM 708 C C . GLY A 1 89 ? 18.530 -0.824 -26.778 1.00 48.88 89 GLY A C 1
ATOM 709 O O . GLY A 1 89 ? 17.567 -0.131 -26.377 1.00 48.88 89 GLY A O 1
#